Protein AF-A0A8S2ZTJ1-F1 (afdb_monomer)

Solvent-accessible surface area (backbone atoms only — not comparable to full-atom values): 5630 Å² total; per-residue (Å²): 105,54,76,50,75,57,99,91,45,76,49,72,53,75,77,74,91,84,78,83,75,42,75,74,40,69,80,37,69,67,64,94,83,86,72,62,91,95,56,89,80,85,76,59,68,37,75,48,41,32,69,80,70,89,85,83,63,64,56,97,89,36,76,68,44,66,89,77,77,47,86,86,84,82,85,80,85,126

InterPro domains:
  IPR007110 Immunoglobulin-like domain [PS50835] (24-78)
  IPR013098 Immunoglobulin I-set [PF07679] (24-75)
  IPR013783 Immunoglobulin-like fold [G3DSA:2.60.40.10] (9-78)
  IPR036179 Immunoglobulin-like domain superfamily [SSF48726] (18-74)
  IPR050958 Cell Adhesion and Cytoskeletal Organization [PTHR45080] (5-72)

Mean predicted aligned error: 7.49 Å

pLDDT: mean 89.98, std 7.16, range [47.94, 96.56]

Radius of gyration: 23.49 Å; Cα contacts (8 Å, |Δi|>4): 74; chains: 1; bounding box: 49×22×68 Å

Secondary structure (DSSP, 8-state):
--EEEETTEEEEPPP------EEEEEEE--------TTPPP----EEEEESPPPP--EETTEE--GGGT---------

Structure (mmCIF, N/CA/C/O backbone):
data_AF-A0A8S2ZTJ1-F1
#
_entry.id   AF-A0A8S2ZTJ1-F1
#
loop_
_atom_site.group_PDB
_atom_site.id
_atom_site.type_symbol
_atom_site.label_atom_id
_atom_site.label_alt_id
_atom_site.label_comp_id
_atom_site.label_asym_id
_atom_site.label_entity_id
_atom_site.label_seq_id
_atom_site.pdbx_PDB_ins_code
_atom_site.Cartn_x
_atom_site.Cartn_y
_atom_site.Cartn_z
_atom_site.occupancy
_atom_site.B_iso_or_equiv
_atom_site.auth_seq_id
_atom_site.auth_comp_id
_atom_site.auth_asym_id
_atom_site.auth_atom_id
_atom_site.pdbx_PDB_model_num
ATOM 1 N N . GLN A 1 1 ? 18.850 1.050 -28.622 1.00 79.62 1 GLN A N 1
ATOM 2 C CA . GLN A 1 1 ? 20.009 1.752 -29.214 1.00 79.62 1 GLN A CA 1
ATOM 3 C C . GLN A 1 1 ? 20.386 0.990 -30.461 1.00 79.62 1 GLN A C 1
ATOM 5 O O . GLN A 1 1 ? 20.497 -0.223 -30.375 1.00 79.62 1 GLN A O 1
ATOM 10 N N . ALA A 1 2 ? 20.539 1.675 -31.584 1.00 85.12 2 ALA A N 1
ATOM 11 C CA . ALA A 1 2 ? 20.964 1.066 -32.835 1.00 85.12 2 ALA A CA 1
ATOM 12 C C . ALA A 1 2 ? 22.379 1.536 -33.176 1.00 85.12 2 ALA A C 1
ATOM 14 O O . ALA A 1 2 ? 22.800 2.626 -32.774 1.00 85.12 2 ALA A O 1
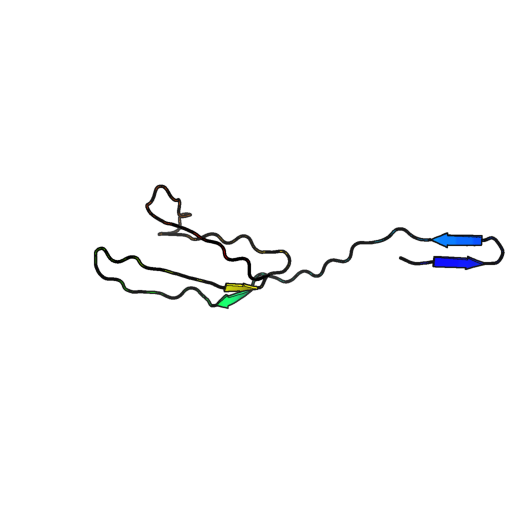ATOM 15 N N . GLN A 1 3 ? 23.104 0.689 -33.893 1.00 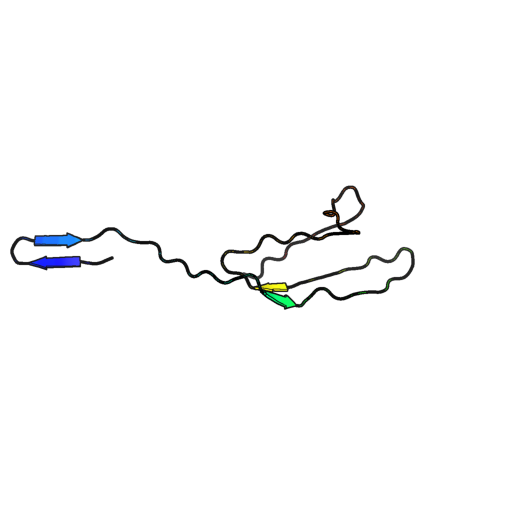91.06 3 GLN A N 1
ATOM 16 C CA . GLN A 1 3 ? 24.431 0.975 -34.415 1.00 91.06 3 GLN A CA 1
ATOM 17 C C . GLN A 1 3 ? 24.391 0.727 -35.921 1.00 91.06 3 GLN A C 1
ATOM 19 O O . GLN A 1 3 ? 23.936 -0.328 -36.353 1.00 91.06 3 GLN A O 1
ATOM 24 N N . LEU A 1 4 ? 24.808 1.718 -36.702 1.00 86.12 4 LEU A N 1
ATOM 25 C CA . LEU A 1 4 ? 24.827 1.679 -38.161 1.00 86.12 4 LEU A CA 1
ATOM 26 C C . LEU A 1 4 ? 26.274 1.858 -38.615 1.00 86.12 4 LEU A C 1
ATOM 28 O O . LEU A 1 4 ? 26.901 2.843 -38.225 1.00 86.12 4 LEU A O 1
ATOM 32 N N . THR A 1 5 ? 26.797 0.927 -39.416 1.00 93.56 5 THR A N 1
ATOM 33 C CA . THR A 1 5 ? 28.175 0.995 -39.922 1.00 93.56 5 THR A CA 1
ATOM 34 C C . THR A 1 5 ? 28.228 0.821 -41.436 1.00 93.56 5 THR A C 1
ATOM 36 O O . THR A 1 5 ? 27.543 -0.038 -41.988 1.00 93.56 5 THR A O 1
ATOM 39 N N . ASN A 1 6 ? 29.067 1.622 -42.093 1.00 89.12 6 ASN A N 1
ATOM 40 C CA . ASN A 1 6 ? 29.500 1.436 -43.478 1.00 89.12 6 ASN A CA 1
ATOM 41 C C . ASN A 1 6 ? 30.989 1.824 -43.626 1.00 89.12 6 ASN A C 1
ATOM 43 O O . ASN A 1 6 ? 31.654 2.123 -42.634 1.00 89.12 6 ASN A O 1
ATOM 47 N N . ALA A 1 7 ? 31.514 1.838 -44.857 1.00 93.75 7 ALA A N 1
ATOM 48 C CA . ALA A 1 7 ? 32.915 2.180 -45.143 1.00 93.75 7 ALA A CA 1
ATOM 49 C C . ALA A 1 7 ? 33.340 3.587 -44.668 1.00 93.75 7 ALA A C 1
ATOM 51 O O . ALA A 1 7 ? 34.526 3.823 -44.461 1.00 93.75 7 ALA A O 1
ATOM 52 N N . ALA A 1 8 ? 32.392 4.510 -44.469 1.00 84.31 8 ALA A N 1
ATOM 53 C CA . ALA A 1 8 ? 32.658 5.858 -43.971 1.00 84.31 8 ALA A CA 1
ATOM 54 C C . ALA A 1 8 ? 32.649 5.957 -42.430 1.00 84.31 8 ALA A C 1
ATOM 56 O O . ALA A 1 8 ? 33.004 7.003 -41.891 1.00 84.31 8 ALA A O 1
ATOM 57 N N . GLY A 1 9 ? 32.259 4.897 -41.708 1.00 89.19 9 GLY A N 1
ATOM 58 C CA . GLY A 1 9 ? 32.358 4.835 -40.248 1.00 89.19 9 GLY A CA 1
ATOM 59 C C . GLY A 1 9 ? 31.166 4.189 -39.539 1.00 89.19 9 GLY A C 1
ATOM 60 O O . GLY A 1 9 ? 30.370 3.456 -40.127 1.00 89.19 9 GLY A O 1
ATOM 61 N N . LEU A 1 10 ? 31.074 4.456 -38.232 1.00 91.94 10 LEU A N 1
ATOM 62 C CA . LEU A 1 10 ? 30.071 3.924 -37.306 1.00 91.94 10 LEU A CA 1
ATOM 63 C C . LEU A 1 10 ? 29.293 5.069 -36.652 1.00 91.94 10 LEU A C 1
ATOM 65 O O . LEU A 1 10 ? 29.879 5.924 -35.989 1.00 91.94 10 LEU A O 1
ATOM 69 N N . ILE A 1 11 ? 27.965 5.032 -36.743 1.00 91.25 11 ILE A N 1
ATOM 70 C CA . ILE A 1 11 ? 27.067 5.950 -36.036 1.00 91.25 11 ILE A CA 1
ATOM 71 C C . ILE A 1 11 ? 26.228 5.157 -35.032 1.00 91.25 11 ILE A C 1
ATOM 73 O O . ILE A 1 11 ? 25.653 4.115 -35.352 1.00 91.25 11 ILE A O 1
ATOM 77 N N . LYS A 1 12 ? 26.130 5.661 -33.797 1.00 93.00 12 LYS A N 1
ATOM 78 C CA . LYS A 1 12 ? 25.273 5.094 -32.744 1.00 93.00 12 LYS A CA 1
ATOM 79 C C . LYS A 1 12 ? 24.117 6.042 -32.448 1.00 93.00 12 LYS A C 1
ATOM 81 O O . LYS A 1 12 ? 24.330 7.233 -32.238 1.00 93.00 12 LYS A O 1
ATOM 86 N N . THR A 1 13 ? 22.898 5.517 -32.380 1.00 90.75 13 THR A N 1
ATOM 87 C CA . THR A 1 13 ? 21.720 6.321 -32.024 1.00 90.75 13 THR A CA 1
ATOM 88 C C . THR A 1 13 ? 21.639 6.568 -30.514 1.00 90.75 13 THR A C 1
ATOM 90 O O . THR A 1 13 ? 22.288 5.883 -29.714 1.00 90.75 13 THR A O 1
ATOM 93 N N . LYS A 1 14 ? 20.827 7.551 -30.100 1.00 92.62 14 LYS A N 1
ATOM 94 C CA . LYS A 1 14 ? 20.533 7.798 -28.680 1.00 92.62 14 LYS A CA 1
ATOM 95 C C . LYS A 1 14 ? 19.859 6.570 -28.049 1.00 92.62 14 LYS A C 1
ATOM 97 O O . LYS A 1 14 ? 19.133 5.821 -28.706 1.00 92.62 14 LYS A O 1
ATOM 102 N N . LYS A 1 15 ? 20.102 6.350 -26.756 1.00 88.81 15 LYS A N 1
ATOM 103 C CA . LYS A 1 15 ? 19.366 5.350 -25.970 1.00 88.81 15 LYS A CA 1
ATOM 104 C C . LYS A 1 15 ? 17.973 5.899 -25.650 1.00 88.81 15 LYS A C 1
ATOM 106 O O . LYS A 1 15 ? 17.861 7.037 -25.208 1.00 88.81 15 LYS A O 1
ATOM 111 N N . SER A 1 16 ? 16.946 5.073 -25.825 1.00 88.38 16 SER A N 1
ATOM 112 C CA . SER A 1 16 ? 15.578 5.370 -25.389 1.00 88.38 16 SER A CA 1
ATOM 113 C C . SER A 1 16 ? 15.249 4.510 -24.175 1.00 88.38 16 SER A C 1
ATOM 115 O O . SER A 1 16 ? 15.548 3.314 -24.175 1.00 88.38 16 SER A O 1
ATOM 117 N N . LYS A 1 17 ? 14.648 5.110 -23.144 1.00 87.56 17 LYS A N 1
ATOM 118 C CA . LYS A 1 17 ? 14.153 4.380 -21.974 1.00 87.56 17 LYS A CA 1
ATOM 119 C C . LYS A 1 17 ? 12.747 3.875 -22.283 1.00 87.56 17 LYS A C 1
ATOM 121 O O . LYS A 1 17 ? 11.834 4.675 -22.447 1.00 87.56 17 LYS A O 1
ATOM 126 N N . VAL A 1 18 ? 12.588 2.560 -22.369 1.00 86.38 18 VAL A N 1
ATOM 127 C CA . VAL A 1 18 ? 11.272 1.919 -22.450 1.00 86.38 18 VAL A CA 1
ATOM 128 C C . VAL A 1 18 ? 10.856 1.542 -21.031 1.00 86.38 18 VAL A C 1
ATOM 130 O O . VAL A 1 18 ? 11.647 0.956 -20.294 1.00 86.38 18 VAL A O 1
ATOM 133 N N . THR A 1 19 ? 9.638 1.898 -20.634 1.00 86.75 19 THR A N 1
ATOM 134 C CA . THR A 1 19 ? 9.064 1.535 -19.332 1.00 86.75 19 THR A CA 1
ATOM 135 C C . THR A 1 19 ? 7.749 0.815 -19.545 1.00 86.75 19 THR A C 1
ATOM 137 O O . THR A 1 19 ? 6.879 1.331 -20.245 1.00 86.75 19 THR A O 1
ATOM 140 N N . ILE A 1 20 ? 7.595 -0.343 -18.914 1.00 88.50 20 ILE A N 1
A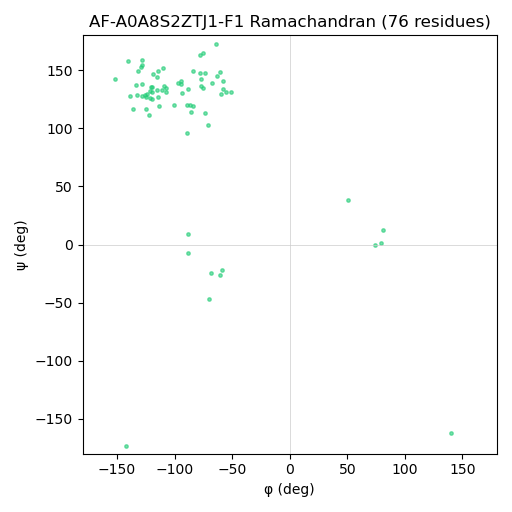TOM 141 C CA . ILE A 1 20 ? 6.315 -1.047 -18.860 1.00 88.50 20 ILE A CA 1
ATOM 142 C C . ILE A 1 20 ? 5.438 -0.342 -17.825 1.00 88.50 20 ILE A C 1
ATOM 144 O O . ILE A 1 20 ? 5.921 0.018 -16.751 1.00 88.50 20 ILE A O 1
ATOM 148 N N . GLN A 1 21 ? 4.167 -0.13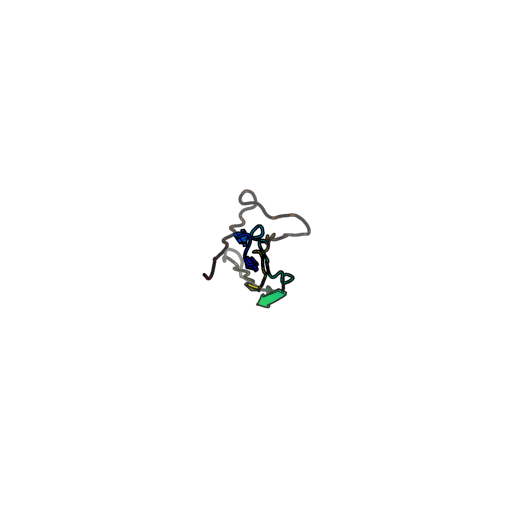2 -18.161 1.00 92.38 21 GLN A N 1
ATOM 149 C CA . GLN A 1 21 ? 3.172 0.423 -17.251 1.00 92.38 21 GLN A CA 1
ATOM 150 C C . GLN A 1 21 ? 2.027 -0.572 -17.077 1.00 92.38 21 GLN A C 1
ATOM 152 O O . GLN A 1 21 ? 1.546 -1.158 -18.046 1.00 92.38 21 GLN A O 1
ATOM 157 N N . LYS A 1 22 ? 1.599 -0.754 -15.833 1.00 92.50 22 LYS A N 1
ATOM 158 C CA . LYS A 1 22 ? 0.504 -1.613 -15.406 1.00 92.50 22 LYS A CA 1
ATOM 159 C C . LYS A 1 22 ? -0.383 -0.826 -14.451 1.00 92.50 22 LYS A C 1
ATOM 161 O O . LYS A 1 22 ? 0.101 -0.257 -13.472 1.00 92.50 22 LYS A O 1
ATOM 166 N N . GLN A 1 23 ? -1.682 -0.823 -14.735 1.00 94.12 23 GLN A N 1
ATOM 167 C CA . GLN A 1 23 ? -2.662 -0.175 -13.871 1.00 94.12 23 GLN A CA 1
ATOM 168 C C . GLN A 1 23 ? -2.710 -0.843 -12.487 1.00 94.12 23 GLN A C 1
ATOM 170 O O . GLN A 1 23 ? -2.573 -2.067 -12.407 1.00 94.12 23 GLN A O 1
ATOM 175 N N . PRO A 1 24 ? -2.934 -0.072 -11.408 1.00 94.88 24 PRO A N 1
ATOM 176 C CA . PRO A 1 24 ? -3.073 -0.628 -10.072 1.00 94.88 24 PRO A CA 1
ATOM 177 C C . PRO A 1 24 ? -4.233 -1.616 -9.987 1.00 94.88 24 PRO A C 1
ATOM 179 O O . PRO A 1 24 ? -5.363 -1.310 -10.365 1.00 94.88 24 PRO A O 1
ATOM 182 N N . THR A 1 25 ? -3.960 -2.796 -9.447 1.00 95.31 25 THR A N 1
ATOM 183 C CA . THR A 1 25 ? -4.951 -3.857 -9.257 1.00 95.31 25 THR A CA 1
ATOM 184 C C . THR A 1 25 ? -4.840 -4.424 -7.852 1.00 95.31 25 THR A C 1
ATOM 186 O O . THR A 1 25 ? -3.742 -4.641 -7.347 1.00 95.31 25 THR A O 1
ATOM 189 N N . PHE A 1 26 ? -5.974 -4.660 -7.191 1.00 94.88 26 PHE A N 1
ATOM 190 C CA . PHE A 1 26 ? -5.963 -5.305 -5.881 1.00 94.88 26 PHE A CA 1
ATOM 191 C C . PHE A 1 26 ? -5.660 -6.794 -6.038 1.00 94.88 26 PHE A C 1
ATOM 193 O O . PHE A 1 26 ? -6.499 -7.539 -6.540 1.00 94.88 26 PHE A O 1
ATOM 200 N N . ILE A 1 27 ? -4.498 -7.223 -5.544 1.00 95.00 27 ILE A N 1
ATOM 201 C CA . ILE A 1 27 ? -4.228 -8.638 -5.261 1.00 95.00 27 ILE A CA 1
ATOM 202 C C . ILE A 1 27 ? -5.078 -9.061 -4.059 1.00 95.00 27 ILE A C 1
ATOM 204 O O . ILE A 1 27 ? -5.764 -10.079 -4.099 1.00 95.00 27 ILE A O 1
ATOM 208 N N . LYS A 1 28 ? -5.071 -8.243 -2.998 1.00 95.00 28 LYS A N 1
ATOM 209 C CA . LYS A 1 28 ? -5.898 -8.432 -1.803 1.00 95.00 28 LYS A CA 1
ATOM 210 C C . LYS A 1 28 ? -6.721 -7.178 -1.556 1.00 95.00 28 LYS A C 1
ATOM 212 O O . LYS A 1 28 ? -6.170 -6.108 -1.297 1.00 95.00 28 LYS A O 1
ATOM 217 N N . LYS A 1 29 ? -8.042 -7.321 -1.641 1.00 95.38 29 LYS A N 1
ATOM 218 C CA . LYS A 1 29 ? -8.985 -6.242 -1.337 1.00 95.38 29 LYS A CA 1
ATOM 219 C C . LYS A 1 29 ? -9.119 -6.068 0.180 1.00 95.38 29 LYS A C 1
ATOM 221 O O . LYS A 1 29 ? -9.155 -7.088 0.875 1.00 95.38 29 LYS A O 1
ATOM 226 N N . PRO A 1 30 ? -9.250 -4.825 0.677 1.00 94.75 30 PRO A N 1
ATOM 227 C CA . PRO A 1 30 ? -9.604 -4.594 2.072 1.00 94.75 30 PRO A CA 1
ATOM 228 C C . PRO A 1 30 ? -10.937 -5.272 2.392 1.00 94.75 30 PRO A C 1
ATOM 230 O O . PRO A 1 30 ? -11.844 -5.289 1.559 1.00 94.75 30 PRO A O 1
ATOM 233 N N . GLN A 1 31 ? -11.032 -5.856 3.582 1.00 94.88 31 GLN A N 1
ATOM 234 C CA . GLN A 1 31 ? -12.223 -6.553 4.062 1.00 94.88 31 GLN A CA 1
ATOM 235 C C . GLN A 1 31 ? -12.813 -5.815 5.257 1.00 94.88 31 GLN A C 1
ATOM 237 O O . GLN A 1 31 ? -12.083 -5.194 6.033 1.00 94.88 31 GLN A O 1
ATOM 242 N N . SER A 1 32 ? -14.131 -5.906 5.408 1.00 94.88 32 SER A N 1
ATOM 243 C CA . SER A 1 32 ? -14.813 -5.440 6.610 1.00 94.88 32 SER A CA 1
ATOM 244 C C . SER A 1 32 ? -14.425 -6.312 7.798 1.00 94.88 32 SER A C 1
ATOM 246 O O . SER A 1 32 ? -14.347 -7.535 7.683 1.00 94.88 32 SER A O 1
ATOM 248 N N . ILE A 1 33 ? -14.203 -5.672 8.940 1.00 94.62 33 ILE A N 1
ATOM 249 C CA . ILE A 1 33 ? -13.908 -6.335 10.207 1.00 94.62 33 ILE A CA 1
ATOM 250 C C . ILE A 1 33 ? -14.845 -5.804 11.288 1.00 94.62 33 ILE A C 1
ATOM 252 O O . ILE A 1 33 ? -15.320 -4.670 11.210 1.00 94.62 33 ILE A O 1
ATOM 256 N N . THR A 1 34 ? -15.076 -6.620 12.308 1.00 95.81 34 THR A N 1
ATOM 257 C CA . THR A 1 34 ? -15.778 -6.235 13.532 1.00 95.81 34 THR A CA 1
ATOM 258 C C . THR A 1 34 ? -14.815 -6.430 14.691 1.00 95.81 34 THR A C 1
ATOM 260 O O . THR A 1 34 ? -14.165 -7.469 14.780 1.00 95.81 34 THR A O 1
ATOM 263 N N . VAL A 1 35 ? -14.698 -5.421 15.547 1.00 94.88 35 VAL A N 1
ATOM 264 C CA . VAL A 1 35 ? -13.814 -5.424 16.718 1.00 94.88 35 VAL A CA 1
ATOM 265 C C . VAL A 1 35 ? -14.612 -5.020 17.948 1.00 94.88 35 VAL A C 1
ATOM 267 O O . VAL A 1 35 ? -15.615 -4.311 17.822 1.00 94.88 35 VAL A O 1
ATOM 270 N N . ASN A 1 36 ? -14.192 -5.477 19.126 1.00 96.56 36 ASN A N 1
ATOM 271 C CA . ASN A 1 36 ? -14.829 -5.050 20.364 1.00 96.56 36 ASN A CA 1
ATOM 272 C C . ASN A 1 36 ? -14.392 -3.631 20.726 1.0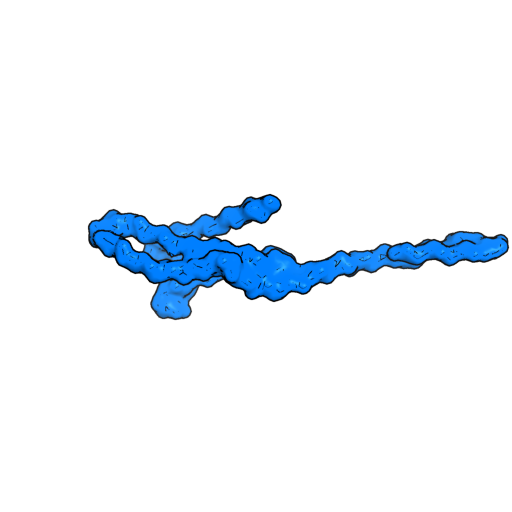0 96.56 36 ASN A C 1
ATOM 274 O O . ASN A 1 36 ? -13.409 -3.094 20.212 1.00 96.56 36 ASN A O 1
ATOM 278 N N . GLN A 1 37 ? -15.131 -3.019 21.645 1.00 93.25 37 GLN A N 1
ATOM 279 C CA . GLN A 1 37 ? -14.741 -1.732 22.195 1.00 93.25 37 GLN A CA 1
ATOM 280 C C . GLN A 1 37 ? -13.348 -1.832 22.839 1.00 93.25 37 GLN A C 1
ATOM 282 O O . GLN A 1 37 ? -13.097 -2.741 23.626 1.00 93.25 37 GLN A O 1
ATOM 287 N N . ASN A 1 38 ? -12.487 -0.858 22.534 1.00 92.62 38 ASN A N 1
ATOM 288 C CA . ASN A 1 38 ? -11.086 -0.753 22.969 1.00 92.62 38 ASN A CA 1
ATOM 289 C C . ASN A 1 38 ? -10.090 -1.712 22.289 1.00 92.62 38 ASN A C 1
ATOM 291 O O . ASN A 1 38 ? -8.898 -1.612 22.572 1.00 92.62 38 ASN A O 1
ATOM 295 N N . ASP A 1 39 ? -10.535 -2.570 21.368 1.00 94.38 39 ASP A N 1
ATOM 296 C CA . ASP A 1 39 ? -9.629 -3.377 20.547 1.00 94.38 39 ASP A CA 1
ATOM 297 C C . ASP A 1 39 ? -9.132 -2.590 19.323 1.00 94.38 39 ASP A C 1
ATOM 299 O O . ASP A 1 39 ? -9.845 -1.768 18.738 1.00 94.38 39 ASP A O 1
ATOM 303 N N . THR A 1 40 ? -7.912 -2.895 18.875 1.00 91.25 40 THR A N 1
ATOM 304 C CA . THR A 1 40 ? -7.346 -2.329 17.643 1.00 91.25 40 THR A CA 1
ATOM 305 C C . THR A 1 40 ? -7.755 -3.157 16.427 1.00 91.25 40 THR A C 1
ATOM 307 O O . THR A 1 40 ? -7.399 -4.329 16.303 1.00 91.25 40 THR A O 1
ATOM 310 N N . GLY A 1 41 ? -8.454 -2.533 15.476 1.00 92.25 41 GLY A N 1
ATOM 311 C CA . GLY A 1 41 ? -8.761 -3.131 14.176 1.00 92.25 41 GLY A CA 1
ATOM 312 C C . GLY A 1 41 ? -7.672 -2.874 13.136 1.00 92.25 41 GLY A C 1
ATOM 313 O O . GLY A 1 41 ? -7.234 -1.740 12.961 1.00 92.25 41 GLY A O 1
ATOM 314 N N . LYS A 1 42 ? -7.272 -3.914 12.393 1.00 93.56 42 LYS A N 1
ATOM 315 C CA . LYS A 1 42 ? -6.330 -3.802 11.270 1.00 93.56 42 LYS A CA 1
ATOM 316 C C . LYS A 1 42 ? -7.024 -4.117 9.948 1.00 93.56 42 LYS A C 1
ATOM 318 O O . LYS A 1 42 ? -7.473 -5.240 9.733 1.00 93.56 42 LYS A O 1
ATOM 323 N N . ILE A 1 43 ? -7.040 -3.146 9.038 1.00 94.50 43 ILE A N 1
ATOM 324 C CA . ILE A 1 43 ? -7.481 -3.330 7.651 1.00 94.50 43 ILE A CA 1
ATOM 325 C C . ILE A 1 43 ? -6.244 -3.298 6.756 1.00 94.50 43 ILE A C 1
ATOM 327 O O . ILE A 1 43 ? -5.402 -2.412 6.870 1.00 94.50 43 ILE A O 1
ATOM 331 N N . GLU A 1 44 ? -6.125 -4.273 5.861 1.00 94.56 44 GLU A N 1
ATOM 332 C CA . GLU A 1 44 ? -4.973 -4.413 4.974 1.00 94.56 44 GLU A CA 1
ATOM 333 C C . GLU A 1 44 ? -5.407 -4.644 3.527 1.00 94.56 44 GLU A C 1
ATOM 335 O O . GLU A 1 44 ? -6.453 -5.235 3.253 1.00 94.56 44 GLU A O 1
ATOM 340 N N . CYS A 1 45 ? -4.589 -4.175 2.589 1.00 93.88 45 CYS A N 1
ATOM 341 C CA . CYS A 1 45 ? -4.762 -4.433 1.167 1.00 93.88 45 CYS A CA 1
ATOM 342 C C . CYS A 1 45 ? -3.402 -4.673 0.512 1.00 93.88 45 CYS A C 1
ATOM 344 O O . CYS A 1 45 ? -2.371 -4.244 1.026 1.00 93.88 45 CYS A O 1
ATOM 346 N N . GLN A 1 46 ? -3.411 -5.355 -0.629 1.00 94.69 46 GLN A N 1
ATOM 347 C CA . GLN A 1 46 ? -2.227 -5.560 -1.453 1.00 94.69 46 GLN A CA 1
ATOM 348 C C . GLN A 1 46 ? -2.553 -5.136 -2.879 1.00 94.69 46 GLN A C 1
ATOM 350 O O . GLN A 1 46 ? -3.550 -5.591 -3.447 1.00 94.69 46 GLN A O 1
ATOM 355 N N . VAL A 1 47 ? -1.710 -4.277 -3.445 1.00 94.00 47 VAL A N 1
ATOM 356 C CA . VAL A 1 47 ? -1.888 -3.699 -4.777 1.00 94.00 47 VAL A CA 1
ATOM 357 C C . VAL A 1 47 ? -0.690 -4.057 -5.646 1.00 94.00 47 VAL A C 1
ATOM 359 O O . VAL A 1 47 ? 0.451 -3.892 -5.229 1.00 94.00 47 VAL A O 1
ATOM 362 N N . ASP A 1 48 ? -0.966 -4.528 -6.856 1.00 93.38 48 ASP A N 1
ATOM 363 C CA . ASP A 1 48 ? 0.014 -4.701 -7.921 1.00 93.38 48 ASP A CA 1
ATOM 364 C C . ASP A 1 48 ? -0.092 -3.531 -8.897 1.00 93.38 48 ASP A C 1
ATOM 366 O O . ASP A 1 48 ? -1.161 -3.297 -9.472 1.00 93.38 48 ASP A O 1
ATOM 370 N N . ALA A 1 49 ? 0.995 -2.780 -9.051 1.00 92.75 49 ALA A N 1
ATOM 371 C CA . ALA A 1 49 ? 1.068 -1.604 -9.904 1.00 92.75 49 ALA A CA 1
ATOM 372 C C . ALA A 1 49 ? 2.498 -1.382 -10.403 1.00 92.75 49 ALA A C 1
ATOM 374 O O . ALA A 1 49 ? 3.459 -1.532 -9.647 1.00 92.75 49 ALA A O 1
ATOM 375 N N . LEU A 1 50 ? 2.626 -0.951 -11.660 1.00 92.62 50 LEU A N 1
ATOM 376 C CA . LEU A 1 50 ? 3.905 -0.539 -12.232 1.00 92.62 50 LEU A CA 1
ATOM 377 C C . LEU A 1 50 ? 3.712 0.765 -13.027 1.00 92.62 50 LEU A C 1
ATOM 379 O O . LEU A 1 50 ? 3.003 0.746 -14.028 1.00 92.62 50 LEU A O 1
ATOM 383 N N . PRO A 1 51 ? 4.325 1.899 -12.654 1.00 90.88 51 PRO A N 1
ATOM 384 C CA . PRO A 1 51 ? 5.110 2.128 -11.442 1.00 90.88 51 PRO A CA 1
ATOM 385 C C . PRO A 1 51 ? 4.263 1.995 -10.166 1.00 90.88 51 PRO A C 1
ATOM 387 O O . PRO A 1 51 ? 3.042 1.863 -10.220 1.00 90.88 51 PRO A O 1
ATOM 390 N N . GLN A 1 52 ? 4.932 2.037 -9.015 1.00 88.81 52 GLN A N 1
ATOM 391 C CA . GLN A 1 52 ? 4.301 1.917 -7.706 1.00 88.81 52 GLN A CA 1
ATOM 392 C C . GLN A 1 52 ? 3.116 2.882 -7.538 1.00 88.81 52 GLN A C 1
ATOM 394 O O . GLN A 1 52 ? 3.222 4.080 -7.807 1.00 88.81 52 GLN A O 1
ATOM 399 N N . ALA A 1 53 ? 1.986 2.350 -7.070 1.00 90.38 53 ALA A N 1
ATOM 400 C CA . ALA A 1 53 ? 0.780 3.130 -6.836 1.00 90.38 53 ALA A CA 1
ATOM 401 C C . ALA A 1 53 ? 0.865 3.937 -5.537 1.00 90.38 53 ALA A C 1
ATOM 403 O O . ALA A 1 53 ? 1.416 3.488 -4.532 1.00 90.38 53 ALA A O 1
ATOM 404 N N . LYS A 1 54 ? 0.219 5.105 -5.532 1.00 89.88 54 LYS A N 1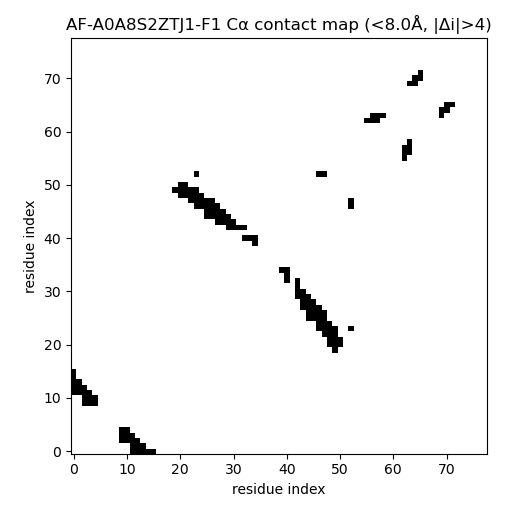
ATOM 405 C CA . LYS A 1 54 ? -0.075 5.838 -4.301 1.00 89.88 54 LYS A CA 1
ATOM 406 C C . LYS A 1 54 ? -1.364 5.287 -3.692 1.00 89.88 54 LYS A C 1
ATOM 408 O O . LYS A 1 54 ? -2.417 5.358 -4.320 1.00 89.88 54 LYS A O 1
ATOM 413 N N . VAL A 1 55 ? -1.282 4.765 -2.471 1.00 90.50 55 VAL A N 1
ATOM 414 C CA . VAL A 1 55 ? -2.442 4.267 -1.717 1.00 90.50 55 VAL A CA 1
ATOM 415 C C . VAL A 1 55 ? -2.926 5.350 -0.753 1.00 90.50 55 VAL A C 1
ATOM 417 O O . VAL A 1 55 ? -2.126 6.062 -0.148 1.00 90.50 55 VAL A O 1
ATOM 420 N N . THR A 1 56 ? -4.241 5.522 -0.627 1.00 91.56 56 THR A N 1
ATOM 421 C CA . THR A 1 56 ? -4.858 6.461 0.321 1.00 91.56 56 THR A CA 1
ATOM 422 C C . THR A 1 56 ? -6.071 5.801 0.953 1.00 91.56 56 THR A C 1
ATOM 424 O O . THR A 1 56 ? -6.937 5.285 0.251 1.00 91.56 56 THR A O 1
ATOM 427 N N . TRP A 1 57 ? -6.116 5.816 2.281 1.00 92.31 57 TRP A N 1
ATOM 428 C CA . TRP A 1 57 ? -7.221 5.278 3.064 1.00 92.31 57 TRP A CA 1
ATOM 429 C C . TRP A 1 57 ? -8.206 6.390 3.411 1.00 92.31 57 TRP A C 1
ATOM 431 O O . TRP A 1 57 ? -7.801 7.514 3.715 1.00 92.31 57 TRP A O 1
ATOM 441 N N . LEU A 1 58 ? -9.497 6.068 3.361 1.00 93.25 58 LEU A N 1
ATOM 442 C CA . LEU A 1 58 ? -10.577 6.995 3.673 1.00 93.25 58 LEU A CA 1
ATOM 443 C C . LEU A 1 58 ? -11.397 6.452 4.846 1.00 93.25 58 LEU A C 1
ATOM 445 O O . LEU A 1 58 ? -11.780 5.284 4.833 1.00 93.25 58 LEU A O 1
ATOM 449 N N . ALA A 1 59 ? -11.726 7.314 5.803 1.00 91.25 59 ALA A N 1
ATOM 450 C CA . ALA A 1 59 ? -12.744 7.068 6.818 1.00 91.25 59 ALA A CA 1
ATOM 451 C C . ALA A 1 59 ? -13.891 8.058 6.600 1.00 91.25 59 ALA A C 1
ATOM 453 O O . ALA A 1 59 ? -13.668 9.264 6.484 1.00 91.25 59 ALA A O 1
ATOM 454 N N . ASN A 1 60 ? -15.124 7.555 6.487 1.00 90.50 60 ASN A N 1
ATOM 455 C CA . ASN A 1 60 ? -16.318 8.375 6.236 1.00 90.50 60 ASN A CA 1
ATOM 456 C C . ASN A 1 60 ? -16.158 9.347 5.043 1.00 90.50 60 ASN A C 1
ATOM 458 O O . ASN A 1 60 ? -16.582 10.500 5.096 1.00 90.50 60 ASN A O 1
ATOM 462 N N . GLY A 1 61 ? -15.491 8.890 3.976 1.00 92.56 61 GLY A N 1
ATOM 463 C CA . GLY A 1 61 ? -15.252 9.669 2.755 1.00 92.56 61 GLY A CA 1
ATOM 464 C C . GLY A 1 61 ? -14.104 10.683 2.827 1.00 92.56 61 GLY A C 1
ATOM 465 O O . GLY A 1 61 ? -13.856 11.368 1.838 1.00 92.56 61 GLY A O 1
ATOM 466 N N . LYS A 1 62 ? -13.380 10.781 3.948 1.00 93.94 62 LYS A N 1
ATOM 467 C CA . LYS A 1 62 ? -12.254 11.711 4.125 1.00 93.94 62 LYS A CA 1
ATOM 468 C C . LYS A 1 62 ? -10.930 10.964 4.308 1.00 93.94 62 LYS A C 1
ATOM 470 O O . LYS A 1 62 ? -10.933 9.911 4.943 1.00 93.94 62 LYS A O 1
ATOM 475 N N . PRO A 1 63 ? -9.802 11.484 3.786 1.00 92.75 63 PRO A N 1
ATOM 476 C CA . PRO A 1 63 ? -8.483 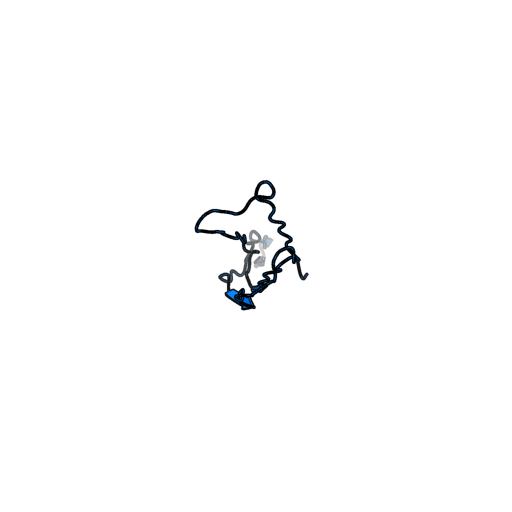10.919 4.052 1.00 92.75 63 PRO A CA 1
ATOM 477 C C . PRO A 1 63 ? -8.203 10.842 5.547 1.00 92.75 63 PRO A C 1
ATOM 479 O O . PRO A 1 63 ? -8.402 11.825 6.259 1.00 92.75 63 PRO A O 1
ATOM 482 N N . ILE A 1 64 ? -7.738 9.682 6.002 1.00 91.75 64 ILE A N 1
ATOM 483 C CA . ILE A 1 64 ? -7.342 9.508 7.398 1.00 91.75 64 ILE A CA 1
ATOM 484 C C . ILE A 1 64 ? -6.025 10.222 7.679 1.00 91.75 64 ILE A C 1
ATOM 486 O O . ILE A 1 64 ? -5.139 10.288 6.820 1.00 91.75 64 ILE A O 1
ATOM 490 N N . THR A 1 65 ? -5.881 10.726 8.899 1.00 88.12 65 THR A N 1
ATOM 491 C CA . THR A 1 65 ? -4.625 11.289 9.382 1.00 88.12 65 THR A CA 1
ATOM 492 C C . THR A 1 65 ? -4.238 10.678 10.721 1.00 88.12 65 THR A C 1
ATOM 494 O O . THR A 1 65 ? -5.084 10.192 11.469 1.00 88.12 65 THR A O 1
ATOM 497 N N . VAL A 1 66 ? -2.948 10.758 11.056 1.00 85.56 66 VAL A N 1
ATOM 498 C CA . VAL A 1 66 ? -2.429 10.292 12.354 1.00 85.56 66 VAL A CA 1
ATOM 499 C C . VAL A 1 66 ? -3.073 11.036 13.531 1.00 85.56 66 VAL A C 1
ATOM 501 O O . VAL A 1 66 ? -3.202 10.493 14.622 1.00 85.56 66 VAL A O 1
ATOM 504 N N . LYS A 1 67 ? -3.548 12.270 13.309 1.00 83.19 67 LYS A N 1
ATOM 505 C CA . LYS A 1 67 ? -4.224 13.077 14.336 1.00 83.19 67 LYS A CA 1
ATOM 506 C C . LYS A 1 67 ? -5.583 12.510 14.743 1.00 83.19 67 LYS A C 1
ATOM 508 O O . LYS A 1 67 ? -6.028 12.771 15.853 1.00 83.19 67 LYS A O 1
ATOM 513 N N . ASP A 1 68 ? -6.208 11.734 13.863 1.00 84.00 68 ASP A N 1
ATOM 514 C CA . ASP A 1 68 ? -7.519 11.129 14.096 1.00 84.00 68 ASP A CA 1
ATOM 515 C C . ASP A 1 68 ? -7.404 9.757 14.793 1.00 84.00 68 ASP A C 1
ATOM 517 O O . ASP A 1 68 ? -8.386 9.026 14.889 1.00 84.00 68 ASP A O 1
ATOM 521 N N . GLY A 1 69 ? -6.204 9.387 15.263 1.00 86.88 69 GLY A N 1
ATOM 522 C CA . GLY A 1 69 ? -5.940 8.109 15.929 1.00 86.88 69 GLY A CA 1
ATOM 523 C C . GLY A 1 69 ? -5.740 6.927 14.976 1.00 86.88 69 GLY A C 1
ATOM 524 O O . GLY A 1 69 ? -5.736 5.784 15.425 1.00 86.88 69 GLY A O 1
ATOM 525 N N . TYR A 1 70 ? -5.574 7.177 13.672 1.00 91.12 70 TYR A N 1
ATOM 526 C CA . TYR A 1 70 ? -5.262 6.131 12.698 1.00 91.12 70 TYR A CA 1
ATOM 527 C C . TYR A 1 70 ? -3.761 6.016 12.447 1.00 91.12 70 TYR A C 1
ATOM 529 O O . TYR A 1 70 ? -3.075 7.008 12.211 1.00 91.12 70 TYR A O 1
ATOM 537 N N . GLU A 1 71 ? -3.267 4.787 12.368 1.00 90.25 71 GLU A N 1
ATOM 538 C CA . GLU A 1 71 ? -1.906 4.499 11.928 1.00 90.25 71 GLU A CA 1
ATOM 539 C C . GLU A 1 71 ? -1.932 3.845 10.545 1.00 90.25 71 GLU A C 1
ATOM 541 O O . GLU A 1 71 ? -2.748 2.965 10.266 1.00 90.25 71 GLU A O 1
ATOM 546 N N . THR A 1 72 ? -1.034 4.275 9.657 1.00 89.44 72 THR A N 1
ATOM 547 C CA . THR A 1 72 ? -0.889 3.683 8.323 1.00 89.44 72 THR A CA 1
ATOM 548 C C . THR A 1 72 ? 0.543 3.262 8.090 1.00 89.44 72 THR A C 1
ATOM 550 O O . THR A 1 72 ? 1.458 4.077 8.205 1.00 89.44 72 THR A O 1
ATOM 553 N N . THR A 1 73 ? 0.728 2.017 7.674 1.00 88.19 73 THR A N 1
ATOM 554 C CA . THR A 1 73 ? 2.014 1.493 7.223 1.00 88.19 73 THR A CA 1
ATOM 555 C C . THR A 1 73 ? 1.901 1.051 5.768 1.00 88.19 73 THR A C 1
ATOM 557 O O . THR A 1 73 ? 0.841 0.619 5.310 1.00 88.19 73 THR A O 1
ATOM 560 N N . TYR A 1 74 ? 2.989 1.208 5.017 1.00 86.69 74 TYR A N 1
ATOM 561 C CA . TYR A 1 74 ? 3.096 0.734 3.642 1.00 86.69 74 TYR A CA 1
ATOM 562 C C . TYR A 1 74 ? 4.281 -0.224 3.563 1.00 86.69 74 TYR A C 1
ATOM 564 O O . TYR A 1 74 ? 5.424 0.199 3.727 1.00 86.69 74 TYR A O 1
ATOM 572 N N . ASP A 1 75 ? 3.998 -1.506 3.345 1.00 81.94 75 ASP A N 1
ATOM 573 C CA . ASP A 1 75 ? 5.027 -2.529 3.176 1.00 81.94 75 ASP A CA 1
ATOM 574 C C . ASP A 1 75 ? 5.409 -2.643 1.695 1.00 81.94 75 ASP A C 1
ATOM 576 O O . ASP A 1 75 ? 4.570 -2.915 0.830 1.00 81.94 75 ASP A O 1
ATOM 580 N N . MET A 1 76 ? 6.685 -2.403 1.404 1.00 72.44 76 MET A N 1
ATOM 581 C CA . MET A 1 76 ? 7.256 -2.591 0.078 1.00 72.44 76 MET A CA 1
ATOM 582 C C . MET A 1 76 ? 7.758 -4.027 -0.019 1.00 72.44 76 MET A C 1
ATOM 584 O O . MET A 1 76 ? 8.894 -4.309 0.357 1.00 72.44 76 MET A O 1
ATOM 588 N N . LYS A 1 77 ? 6.950 -4.938 -0.570 1.00 60.75 77 LYS A N 1
ATOM 589 C CA . LYS A 1 77 ? 7.506 -6.215 -1.030 1.00 60.75 77 LYS A CA 1
ATOM 590 C C . LYS A 1 77 ? 8.344 -5.955 -2.283 1.00 60.75 77 LYS A C 1
ATOM 592 O O . LYS A 1 77 ? 7.783 -5.694 -3.346 1.00 60.75 77 LYS A O 1
ATOM 597 N N . THR A 1 78 ? 9.665 -5.940 -2.093 1.00 47.94 78 THR A N 1
ATOM 598 C CA . THR A 1 78 ? 10.699 -5.932 -3.144 1.00 47.94 78 THR A CA 1
ATOM 599 C C . THR A 1 78 ? 10.576 -7.119 -4.079 1.00 47.94 78 THR A C 1
ATOM 601 O O . THR A 1 78 ? 10.287 -8.223 -3.562 1.00 47.94 78 THR A O 1
#

Organism: NCBI:txid392030

Foldseek 3Di:
DDWDDDPVGIDDDDDDDDFDWDDKDWPADWDDDDDDPPDDDDTDTDIDTVPDDDDFDDDPNHTDDVVVVDDDDDDDPD

Sequence (78 aa):
QAQLTNAAGLIKTKKSKVTIQKQPTFIKKPQSITVNQNDTGKIECQVDA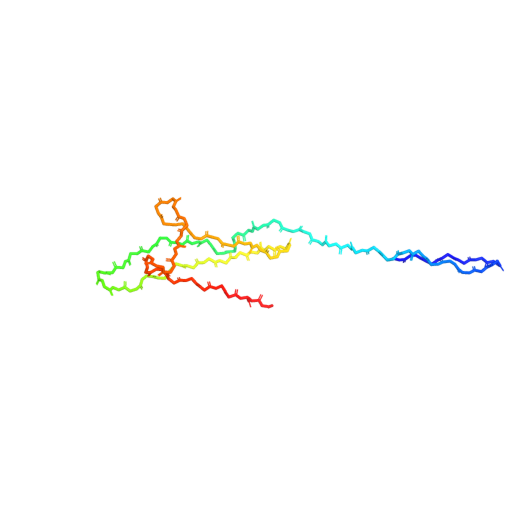LPQAKVTWLANGKPITVKDGYETTYDMKT

Nearest PDB structures (foldseek):
  8q6t-assembly1_V  TM=7.477E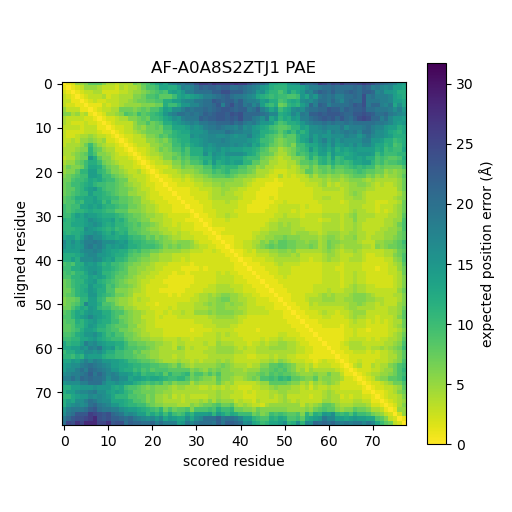-01  e=7.140E+00  Mus musculus
  6ey5-assembly1_A  TM=3.014E-01  e=2.140E+00  Porphyromonas gingivalis